Protein AF-0000000069427335 (afdb_homodimer)

Nearest PDB structures (foldseek):
  3fx7-assembly1_B  TM=5.448E-01  e=6.967E+00  Helicobacter pylori
  6tmk-assembly1_M2  TM=4.462E-01  e=7.471E+00  Toxoplasma gondii GT1

Structure (mmCIF, N/CA/C/O backbone):
data_AF-0000000069427335-model_v1
#
loop_
_entity.id
_entity.type
_entity.pdbx_description
1 polymer 'Golgi-associated PDZ and coiled-coil motif-containing protein-like isoform X2'
#
loop_
_atom_site.group_PDB
_atom_site.id
_atom_site.type_symbol
_atom_site.label_atom_id
_atom_site.label_alt_id
_atom_site.label_comp_id
_atom_site.label_asym_id
_atom_site.label_entity_id
_atom_site.label_seq_id
_atom_site.pdbx_PDB_ins_code
_atom_site.Cartn_x
_atom_site.Cartn_y
_atom_site.Cartn_z
_atom_site.occupancy
_atom_site.B_iso_or_equiv
_atom_site.auth_seq_id
_atom_site.auth_comp_id
_atom_site.auth_asym_id
_atom_site.auth_atom_id
_atom_site.pdbx_PDB_model_num
ATOM 1 N N . MET A 1 1 ? -14.531 18.609 17.531 1 37.38 1 MET A N 1
ATOM 2 C CA . MET A 1 1 ? -15.414 17.953 16.578 1 37.38 1 MET A CA 1
ATOM 3 C C . MET A 1 1 ? -14.648 17.578 15.312 1 37.38 1 MET A C 1
ATOM 5 O O . MET A 1 1 ? -15.203 16.922 14.422 1 37.38 1 MET A O 1
ATOM 9 N N . ALA A 1 2 ? -13.711 18.438 14.836 1 44 2 ALA A N 1
ATOM 10 C CA . ALA A 1 2 ? -13.016 18.375 13.547 1 44 2 ALA A CA 1
ATOM 11 C C . ALA A 1 2 ? -12.047 17.203 13.508 1 44 2 ALA A C 1
ATOM 13 O O . ALA A 1 2 ? -11.656 16.75 12.43 1 44 2 ALA A O 1
ATOM 14 N N . ALA A 1 3 ? -11.461 16.797 14.641 1 46.62 3 ALA A N 1
ATOM 15 C CA . ALA A 1 3 ? -10.422 15.797 14.852 1 46.62 3 ALA A CA 1
ATOM 16 C C . ALA A 1 3 ? -10.891 14.406 14.43 1 46.62 3 ALA A C 1
ATOM 18 O O . ALA A 1 3 ? -10.109 13.609 13.914 1 46.62 3 ALA A O 1
ATOM 19 N N . ASN A 1 4 ? -12.195 14.18 14.609 1 49.78 4 ASN A N 1
ATOM 20 C CA . ASN A 1 4 ? -12.789 12.852 14.492 1 49.78 4 ASN A CA 1
ATOM 21 C C . ASN A 1 4 ? -12.914 12.414 13.039 1 49.78 4 ASN A C 1
ATOM 23 O O . ASN A 1 4 ? -12.805 11.234 12.719 1 49.78 4 ASN A O 1
ATOM 27 N N . VAL A 1 5 ? -13.312 13.336 12.25 1 53.25 5 VAL A N 1
ATOM 28 C CA . VAL A 1 5 ? -13.656 13.055 10.859 1 53.25 5 VAL A CA 1
ATOM 29 C C . VAL A 1 5 ? -12.414 12.586 10.102 1 53.25 5 VAL A C 1
ATOM 31 O O . VAL A 1 5 ? -12.492 11.656 9.297 1 53.25 5 VAL A O 1
ATOM 34 N N . SER A 1 6 ? -11.305 13.258 10.516 1 57.53 6 SER A N 1
ATOM 35 C CA . SER A 1 6 ? -10.07 13.07 9.75 1 57.53 6 SER A CA 1
ATOM 36 C C . SER A 1 6 ? -9.461 11.703 10.016 1 57.53 6 SER A C 1
ATOM 38 O O . SER A 1 6 ? -8.906 11.078 9.109 1 57.53 6 SER A O 1
ATOM 40 N N . PHE A 1 7 ? -9.914 11.203 11.219 1 69.25 7 PHE A N 1
ATOM 41 C CA . PHE A 1 7 ? -9.336 9.914 11.594 1 69.25 7 PHE A CA 1
ATOM 42 C C . PHE A 1 7 ? -10.109 8.766 10.961 1 69.25 7 PHE A C 1
ATOM 44 O O . PHE A 1 7 ? -9.547 7.715 10.664 1 69.25 7 PHE A O 1
ATOM 51 N N . ARG A 1 8 ? -11.406 9.219 10.602 1 81.81 8 ARG A N 1
ATOM 52 C CA . ARG A 1 8 ? -12.227 8.141 10.07 1 81.81 8 ARG A CA 1
ATOM 53 C C . ARG A 1 8 ? -11.742 7.723 8.688 1 81.81 8 ARG A C 1
ATOM 55 O O . ARG A 1 8 ? -11.703 6.531 8.367 1 81.81 8 ARG A O 1
ATOM 62 N N . TRP A 1 9 ? -11.398 8.797 7.934 1 84.94 9 TRP A N 1
ATOM 63 C CA . TRP A 1 9 ? -10.953 8.461 6.586 1 84.94 9 TRP A CA 1
ATOM 64 C C . TRP A 1 9 ? -9.664 7.652 6.625 1 84.94 9 TRP A C 1
ATOM 66 O O . TRP A 1 9 ? -9.453 6.77 5.793 1 84.94 9 TRP A O 1
ATOM 76 N N . LEU A 1 10 ? -8.789 7.844 7.555 1 86.62 10 LEU A N 1
ATOM 77 C CA . LEU A 1 10 ? -7.547 7.094 7.715 1 86.62 10 LEU A CA 1
ATOM 78 C C . LEU A 1 10 ? -7.828 5.641 8.07 1 86.62 10 LEU A C 1
ATOM 80 O O . LEU A 1 10 ? -7.156 4.734 7.574 1 86.62 10 LEU A O 1
ATOM 84 N N . GLU A 1 11 ? -8.789 5.492 8.852 1 88.56 11 GLU A N 1
ATOM 85 C CA . GLU A 1 11 ? -9.188 4.148 9.25 1 88.56 11 GLU A CA 1
ATOM 86 C C . GLU A 1 11 ? -9.758 3.361 8.078 1 88.56 11 GLU A C 1
ATOM 88 O O . GLU A 1 11 ? -9.516 2.16 7.945 1 88.56 11 GLU A O 1
ATOM 93 N N . ILE A 1 12 ? -10.5 4.043 7.285 1 92.25 12 ILE A N 1
ATOM 94 C CA . ILE A 1 12 ? -11.094 3.408 6.121 1 92.25 12 ILE A CA 1
ATOM 95 C C . ILE A 1 12 ? -10 2.941 5.164 1 92.25 12 ILE A C 1
ATOM 97 O O . ILE A 1 12 ? -10.023 1.804 4.688 1 92.25 12 ILE A O 1
ATOM 101 N N . LEU A 1 13 ? -9.07 3.75 4.941 1 93.38 13 LEU A N 1
ATOM 102 C CA . LEU A 1 13 ? -7.992 3.408 4.023 1 93.38 13 LEU A CA 1
ATOM 103 C C . LEU A 1 13 ? -7.152 2.262 4.574 1 93.38 13 LEU A C 1
ATOM 105 O O . LEU A 1 13 ? -6.742 1.37 3.826 1 93.38 13 LEU A O 1
ATOM 109 N N . GLU A 1 14 ? -6.945 2.311 5.82 1 93.88 14 GLU A N 1
ATOM 110 C CA . GLU A 1 14 ? -6.184 1.242 6.461 1 93.88 14 GLU A CA 1
ATOM 111 C C . GLU A 1 14 ? -6.906 -0.097 6.344 1 93.88 14 GLU A C 1
ATOM 113 O O . GLU A 1 14 ? -6.293 -1.113 6.012 1 93.88 14 GLU A O 1
ATOM 118 N N . ASN A 1 15 ? -8.164 -0.047 6.598 1 95.5 15 ASN A N 1
ATOM 119 C CA . ASN A 1 15 ? -8.961 -1.27 6.523 1 95.5 15 ASN A CA 1
ATOM 120 C C . ASN A 1 15 ? -9.023 -1.811 5.098 1 95.5 15 ASN A C 1
ATOM 122 O O . ASN A 1 15 ? -8.938 -3.021 4.883 1 95.5 15 ASN A O 1
ATOM 126 N N . ASP A 1 16 ? -9.18 -0.921 4.168 1 95.56 16 ASP A N 1
ATOM 127 C CA . ASP A 1 16 ? -9.211 -1.312 2.764 1 95.56 16 ASP A CA 1
ATOM 128 C C . ASP A 1 16 ? -7.895 -1.966 2.344 1 95.56 16 ASP A C 1
ATOM 130 O O . ASP A 1 16 ? -7.898 -3.002 1.678 1 95.56 16 ASP A O 1
ATOM 134 N N . PHE A 1 17 ? -6.875 -1.388 2.77 1 97.19 17 PHE A N 1
ATOM 135 C CA . PHE A 1 17 ? -5.559 -1.922 2.439 1 97.19 17 PHE A CA 1
ATOM 136 C C . PHE A 1 17 ? -5.348 -3.283 3.092 1 97.19 17 PHE A C 1
ATOM 138 O O . PHE A 1 17 ? -4.926 -4.234 2.43 1 97.19 17 PHE A O 1
ATOM 145 N N . ASP A 1 18 ? -5.684 -3.348 4.371 1 96.75 18 ASP A N 1
ATOM 146 C CA . ASP A 1 18 ? -5.477 -4.578 5.129 1 96.75 18 ASP A CA 1
ATOM 147 C C . ASP A 1 18 ? -6.277 -5.734 4.527 1 96.75 18 ASP A C 1
ATOM 149 O O . ASP A 1 18 ? -5.777 -6.855 4.438 1 96.75 18 ASP A O 1
ATOM 153 N N . LYS A 1 19 ? -7.438 -5.445 4.141 1 97.38 19 LYS A N 1
ATOM 154 C CA . LYS A 1 19 ? -8.289 -6.477 3.551 1 97.38 19 LYS A CA 1
ATOM 155 C C . LYS A 1 19 ? -7.695 -6.992 2.242 1 97.38 19 LYS A C 1
ATOM 157 O O . LYS A 1 19 ? -7.613 -8.203 2.025 1 97.38 19 LYS A O 1
ATOM 162 N N . ALA A 1 20 ? -7.352 -6.098 1.427 1 97.19 20 ALA A N 1
ATOM 163 C CA . ALA A 1 20 ? -6.762 -6.48 0.148 1 97.19 20 ALA A CA 1
ATOM 164 C C . ALA A 1 20 ? -5.445 -7.23 0.354 1 97.19 20 ALA A C 1
ATOM 166 O O . ALA A 1 20 ? -5.148 -8.188 -0.366 1 97.19 20 ALA A O 1
ATOM 167 N N . PHE A 1 21 ? -4.695 -6.801 1.315 1 97.44 21 PHE A N 1
ATOM 168 C CA . PHE A 1 21 ? -3.416 -7.422 1.638 1 97.44 21 PHE A CA 1
ATOM 169 C C . PHE A 1 21 ? -3.615 -8.859 2.098 1 97.44 21 PHE A C 1
ATOM 171 O O . PHE A 1 21 ? -2.934 -9.773 1.62 1 97.44 21 PHE A O 1
ATOM 178 N N . VAL A 1 22 ? -4.512 -9.008 2.957 1 97.56 22 VAL A N 1
ATOM 179 C CA . VAL A 1 22 ? -4.777 -10.336 3.496 1 97.56 22 VAL A CA 1
ATOM 180 C C . VAL A 1 22 ? -5.305 -11.25 2.387 1 97.56 22 VAL A C 1
ATOM 182 O O . VAL A 1 22 ? -4.891 -12.406 2.273 1 97.56 22 VAL A O 1
ATOM 185 N N . ASP A 1 23 ? -6.215 -10.734 1.571 1 96.75 23 ASP A N 1
ATOM 186 C CA . ASP A 1 23 ? -6.762 -11.508 0.458 1 96.75 23 ASP A CA 1
ATOM 187 C C . ASP A 1 23 ? -5.656 -11.938 -0.506 1 96.75 23 ASP A C 1
ATOM 189 O O . ASP A 1 23 ? -5.652 -13.07 -0.989 1 96.75 23 ASP A O 1
ATOM 193 N N . LEU A 1 24 ? -4.758 -11.078 -0.759 1 96.88 24 LEU A N 1
ATOM 194 C CA . LEU A 1 24 ? -3.66 -11.375 -1.672 1 96.88 24 LEU A CA 1
ATOM 195 C C . LEU A 1 24 ? -2.73 -12.43 -1.079 1 96.88 24 LEU A C 1
ATOM 197 O O . LEU A 1 24 ? -2.273 -13.328 -1.787 1 96.88 24 LEU A O 1
ATOM 201 N N . ASP A 1 25 ? -2.455 -12.25 0.19 1 96 25 ASP A N 1
ATOM 202 C CA . ASP A 1 25 ? -1.613 -13.234 0.862 1 96 25 ASP A CA 1
ATOM 203 C C . ASP A 1 25 ? -2.225 -14.625 0.773 1 96 25 ASP A C 1
ATOM 205 O O . ASP A 1 25 ? -1.517 -15.609 0.534 1 96 25 ASP A O 1
ATOM 209 N N . LEU A 1 26 ? -3.525 -14.805 0.941 1 95.69 26 LEU A N 1
ATOM 210 C CA . LEU A 1 26 ? -4.242 -16.062 0.838 1 95.69 26 LEU A CA 1
ATOM 211 C C . LEU A 1 26 ? -4.164 -16.625 -0.58 1 95.69 26 LEU A C 1
ATOM 213 O O . LEU A 1 26 ? -3.99 -17.828 -0.771 1 95.69 26 LEU A O 1
ATOM 217 N N . LEU A 1 27 ? -4.219 -15.688 -1.457 1 94.5 27 LEU A N 1
ATOM 218 C CA . LEU A 1 27 ? -4.156 -16.062 -2.863 1 94.5 27 LEU A CA 1
ATOM 219 C C . LEU A 1 27 ? -2.793 -16.656 -3.209 1 94.5 27 LEU A C 1
ATOM 221 O O . LEU A 1 27 ? -2.707 -17.672 -3.91 1 94.5 27 LEU A O 1
ATOM 225 N N . LEU A 1 28 ? -1.701 -16.062 -2.771 1 94.69 28 LEU A N 1
ATOM 226 C CA . LEU A 1 28 ? -0.351 -16.547 -3.01 1 94.69 28 LE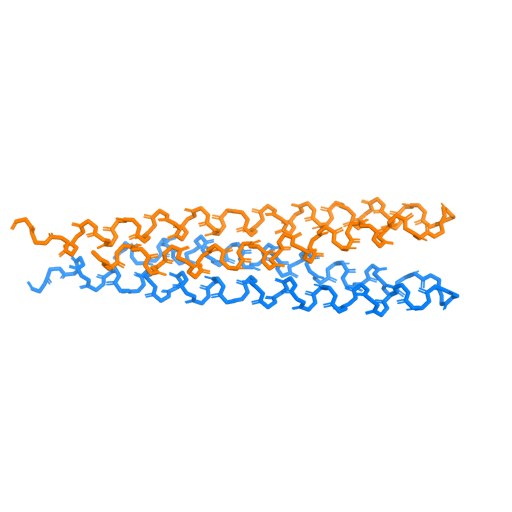U A CA 1
ATOM 227 C C . LEU A 1 28 ? -0.184 -17.953 -2.443 1 94.69 28 LEU A C 1
ATOM 229 O O . LEU A 1 28 ? 0.584 -18.766 -2.979 1 94.69 28 LEU A O 1
ATOM 233 N N . GLY A 1 29 ? -0.922 -18.25 -1.431 1 93.62 29 GLY A N 1
ATOM 234 C CA . GLY A 1 29 ? -0.871 -19.578 -0.823 1 93.62 29 GLY A CA 1
ATOM 235 C C . GLY A 1 29 ? -1.511 -20.656 -1.68 1 93.62 29 GLY A C 1
ATOM 236 O O . GLY A 1 29 ? -1.32 -21.844 -1.432 1 93.62 29 GLY A O 1
ATOM 237 N N . GLU A 1 30 ? -2.229 -20.203 -2.631 1 93.38 30 GLU A N 1
ATOM 238 C CA . GLU A 1 30 ? -2.953 -21.141 -3.496 1 93.38 30 GLU A CA 1
ATOM 239 C C . GLU A 1 30 ? -2.146 -21.469 -4.746 1 93.38 30 GLU A C 1
ATOM 241 O O . GLU A 1 30 ? -2.549 -22.312 -5.543 1 93.38 30 GLU A O 1
ATOM 246 N N . ILE A 1 31 ? -1.027 -20.844 -4.898 1 92.19 31 ILE A N 1
ATOM 247 C CA . ILE A 1 31 ? -0.186 -21.094 -6.066 1 92.19 31 ILE A CA 1
ATOM 248 C C . ILE A 1 31 ? 0.456 -22.469 -5.969 1 92.19 31 ILE A C 1
ATOM 250 O O . ILE A 1 31 ? 0.851 -22.906 -4.883 1 92.19 31 ILE A O 1
ATOM 254 N N . ASP A 1 32 ? 0.595 -23.109 -7.117 1 92.62 32 ASP A N 1
ATOM 255 C CA . ASP A 1 32 ? 1.167 -24.438 -7.195 1 92.62 32 ASP A CA 1
ATOM 256 C C . ASP A 1 32 ? 2.52 -24.5 -6.488 1 92.62 32 ASP A C 1
ATOM 258 O O . ASP A 1 32 ? 3.377 -23.641 -6.699 1 92.62 32 ASP A O 1
ATOM 262 N N . PRO A 1 33 ? 2.689 -25.484 -5.613 1 92.5 33 PRO A N 1
ATOM 263 C CA . PRO A 1 33 ? 3.961 -25.625 -4.902 1 92.5 33 PRO A CA 1
ATOM 264 C C . PRO A 1 33 ? 5.16 -25.688 -5.844 1 92.5 33 PRO A C 1
ATOM 266 O O . PRO A 1 33 ? 6.289 -25.406 -5.438 1 92.5 33 PRO A O 1
ATOM 269 N N . GLU A 1 34 ? 4.977 -26.125 -7.098 1 92.5 34 GLU A N 1
ATOM 270 C CA . GLU A 1 34 ? 6.066 -26.141 -8.07 1 92.5 34 GLU A CA 1
ATOM 271 C C . GLU A 1 34 ? 6.57 -24.734 -8.352 1 92.5 34 GLU A C 1
ATOM 273 O O . GLU A 1 34 ? 7.66 -24.547 -8.898 1 92.5 34 GLU A O 1
ATOM 278 N N . GLN A 1 35 ? 5.758 -23.766 -8.039 1 93.06 35 GLN A N 1
ATOM 279 C CA . GLN A 1 35 ? 6.109 -22.359 -8.195 1 93.06 35 GLN A CA 1
ATOM 280 C C . GLN A 1 35 ? 6.305 -21.672 -6.848 1 93.06 35 GLN A C 1
ATOM 282 O O . GLN A 1 35 ? 5.906 -20.516 -6.66 1 93.06 35 GLN A O 1
ATOM 287 N N . TYR A 1 36 ? 6.844 -22.438 -5.914 1 91.88 36 TYR A N 1
ATOM 288 C CA . TYR A 1 36 ? 7.008 -21.969 -4.547 1 91.88 36 TYR A CA 1
ATOM 289 C C . TYR A 1 36 ? 7.914 -20.734 -4.5 1 91.88 36 TYR A C 1
ATOM 291 O O . TYR A 1 36 ? 7.68 -19.812 -3.711 1 91.88 36 TYR A O 1
ATOM 299 N N . GLU A 1 37 ? 8.891 -20.719 -5.312 1 93.44 37 GLU A N 1
ATOM 300 C CA . GLU A 1 37 ? 9.805 -19.578 -5.352 1 93.44 37 GLU A CA 1
ATOM 301 C C . GLU A 1 37 ? 9.062 -18.281 -5.668 1 93.44 37 GLU A C 1
ATOM 303 O O . GLU A 1 37 ? 9.367 -17.234 -5.109 1 93.44 37 GLU A O 1
ATOM 308 N N . LEU A 1 38 ? 8.07 -18.391 -6.551 1 92.81 38 LEU A N 1
ATOM 309 C CA . LEU A 1 38 ? 7.246 -17.234 -6.898 1 92.81 38 LEU A CA 1
ATOM 310 C C . LEU A 1 38 ? 6.438 -16.766 -5.695 1 92.81 38 LEU A C 1
ATO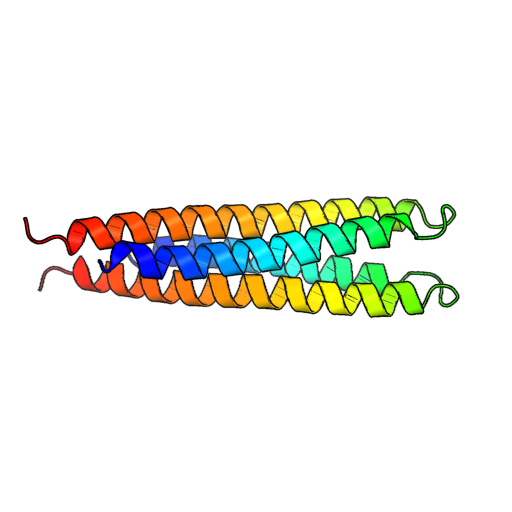M 312 O O . LEU A 1 38 ? 6.301 -15.555 -5.469 1 92.81 38 LEU A O 1
ATOM 316 N N . THR A 1 39 ? 5.926 -17.719 -4.891 1 94.38 39 THR A N 1
ATOM 317 C CA . THR A 1 39 ? 5.133 -17.391 -3.711 1 94.38 39 THR A CA 1
ATOM 318 C C . THR A 1 39 ? 5.988 -16.672 -2.672 1 94.38 39 THR A C 1
ATOM 320 O O . THR A 1 39 ? 5.566 -15.664 -2.098 1 94.38 39 THR A O 1
ATOM 323 N N . CYS A 1 40 ? 7.18 -17.156 -2.52 1 95.94 40 CYS A N 1
ATOM 324 C CA . CYS A 1 40 ? 8.078 -16.578 -1.537 1 95.94 40 CYS A CA 1
ATOM 325 C C . CYS A 1 40 ? 8.469 -15.156 -1.936 1 95.94 40 CYS A C 1
ATOM 327 O O . CYS A 1 40 ? 8.445 -14.242 -1.106 1 95.94 40 CYS A O 1
ATOM 329 N N . ASP A 1 41 ? 8.789 -14.992 -3.182 1 95.94 41 ASP A N 1
ATOM 330 C CA . ASP A 1 41 ? 9.141 -13.672 -3.695 1 95.94 41 ASP A CA 1
ATOM 331 C C . ASP A 1 41 ? 7.957 -12.711 -3.58 1 95.94 41 ASP A C 1
ATOM 333 O O . ASP A 1 41 ? 8.133 -11.539 -3.24 1 95.94 41 ASP A O 1
ATOM 337 N N . GLY A 1 42 ? 6.781 -13.227 -3.879 1 96.12 42 GLY A N 1
ATOM 338 C CA . GLY A 1 42 ? 5.582 -12.414 -3.752 1 96.12 42 GLY A CA 1
ATOM 339 C C . GLY A 1 42 ? 5.336 -11.93 -2.336 1 96.12 42 GLY A C 1
ATOM 340 O O . GLY A 1 42 ? 5.016 -10.758 -2.125 1 96.12 42 GLY A O 1
ATOM 341 N N . ARG A 1 43 ? 5.543 -12.742 -1.374 1 96.19 43 ARG A N 1
ATOM 342 C CA . ARG A 1 43 ? 5.352 -12.383 0.027 1 96.19 43 ARG A CA 1
ATOM 343 C C . ARG A 1 43 ? 6.367 -11.328 0.465 1 96.19 43 ARG A C 1
ATOM 345 O O . ARG A 1 43 ? 6.047 -10.445 1.266 1 96.19 43 ARG A O 1
ATOM 352 N N . GLN A 1 44 ? 7.52 -11.469 -0.098 1 96.62 44 GLN A N 1
ATOM 353 C CA . GLN A 1 44 ? 8.539 -10.477 0.206 1 96.62 44 GLN A CA 1
ATOM 354 C C . GLN A 1 44 ? 8.148 -9.102 -0.334 1 96.62 44 GLN A C 1
ATOM 356 O O . GLN A 1 44 ? 8.32 -8.086 0.348 1 96.62 44 GLN A O 1
ATOM 361 N N . LYS A 1 45 ? 7.629 -9.07 -1.511 1 96.44 45 LYS A N 1
ATOM 362 C CA . LYS A 1 45 ? 7.156 -7.816 -2.096 1 96.44 45 LYS A CA 1
ATOM 363 C C . LYS A 1 45 ? 5.969 -7.262 -1.316 1 96.44 45 LYS A C 1
ATOM 365 O O . LYS A 1 45 ? 5.867 -6.051 -1.104 1 96.44 45 LYS A O 1
ATOM 370 N N . MET A 1 46 ? 5.164 -8.18 -0.899 1 96.81 46 MET A N 1
ATOM 371 C CA . MET A 1 46 ? 4.008 -7.77 -0.108 1 96.81 46 MET A CA 1
ATOM 372 C C . MET A 1 46 ? 4.445 -7.125 1.203 1 96.81 46 MET A C 1
ATOM 374 O O . MET A 1 46 ? 3.854 -6.137 1.642 1 96.81 46 MET A O 1
ATOM 378 N N . THR A 1 47 ? 5.438 -7.656 1.836 1 97.06 47 THR A N 1
ATOM 379 C CA . THR A 1 47 ? 5.98 -7.09 3.066 1 97.06 47 THR A CA 1
ATOM 380 C C . THR A 1 47 ? 6.5 -5.676 2.83 1 97.06 47 THR A C 1
ATOM 382 O O . THR A 1 47 ? 6.301 -4.789 3.66 1 97.06 47 THR A O 1
ATOM 385 N N . ALA A 1 48 ? 7.062 -5.535 1.684 1 96.5 48 ALA A N 1
ATOM 386 C CA . ALA A 1 48 ? 7.562 -4.211 1.33 1 96.5 48 ALA A CA 1
ATOM 387 C C . ALA A 1 48 ? 6.414 -3.232 1.104 1 96.5 48 ALA A C 1
ATOM 389 O O . ALA A 1 48 ? 6.48 -2.076 1.532 1 96.5 48 ALA A O 1
ATOM 390 N N . LEU A 1 49 ? 5.371 -3.664 0.418 1 97.38 49 LEU A N 1
ATOM 391 C CA . LEU A 1 49 ? 4.184 -2.844 0.206 1 97.38 49 LEU A CA 1
ATOM 392 C C . LEU A 1 49 ? 3.561 -2.436 1.537 1 97.38 49 LEU A C 1
ATOM 394 O O . LEU A 1 49 ? 3.262 -1.259 1.751 1 97.38 49 LEU A O 1
ATOM 398 N N . SER A 1 50 ? 3.451 -3.402 2.377 1 97.25 50 SER A N 1
ATOM 399 C CA . SER A 1 50 ? 2.834 -3.166 3.678 1 97.25 50 SER A CA 1
ATOM 400 C C . SER A 1 50 ? 3.668 -2.205 4.52 1 97.25 50 SER A C 1
ATOM 402 O O . SER A 1 50 ? 3.123 -1.323 5.188 1 97.25 50 SER A O 1
ATOM 404 N N . ALA A 1 51 ? 4.926 -2.34 4.43 1 96.38 51 ALA A N 1
ATOM 405 C CA . ALA A 1 51 ? 5.82 -1.477 5.199 1 96.38 51 ALA A CA 1
ATOM 406 C C . ALA A 1 51 ? 5.711 -0.026 4.738 1 96.38 51 ALA A C 1
ATOM 408 O O . ALA A 1 51 ? 5.641 0.889 5.562 1 96.38 51 ALA A O 1
ATOM 409 N N . ALA A 1 52 ? 5.672 0.164 3.48 1 95.81 52 ALA A N 1
ATOM 410 C CA . ALA A 1 52 ? 5.551 1.511 2.928 1 95.81 52 ALA A CA 1
ATOM 411 C C . ALA A 1 52 ? 4.195 2.125 3.271 1 95.81 52 ALA A C 1
ATOM 413 O O . ALA A 1 52 ? 4.109 3.311 3.6 1 95.81 52 ALA A O 1
ATOM 414 N N . PHE A 1 53 ? 3.18 1.379 3.24 1 96.56 53 PHE A N 1
AT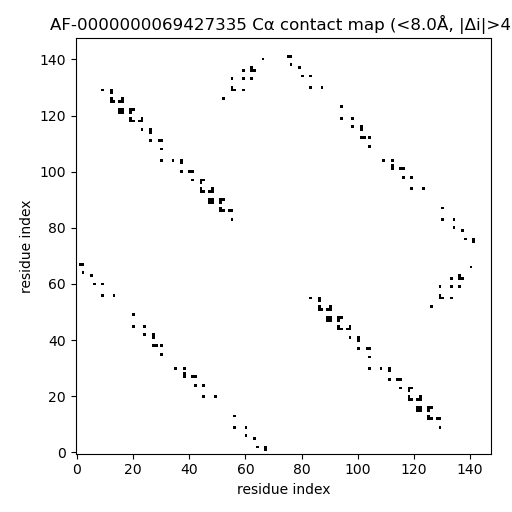OM 415 C CA . PHE A 1 53 ? 1.849 1.868 3.578 1 96.56 53 PHE A CA 1
ATOM 416 C C . PHE A 1 53 ? 1.761 2.223 5.059 1 96.56 53 PHE A C 1
ATOM 418 O O . PHE A 1 53 ? 1.247 3.285 5.418 1 96.56 53 PHE A O 1
ATOM 425 N N . ALA A 1 54 ? 2.264 1.333 5.926 1 95.56 54 ALA A N 1
ATOM 426 C CA . ALA A 1 54 ? 2.238 1.558 7.371 1 95.56 54 ALA A CA 1
ATOM 427 C C . ALA A 1 54 ? 3.008 2.82 7.742 1 95.56 54 ALA A C 1
ATOM 429 O O . ALA A 1 54 ? 2.559 3.604 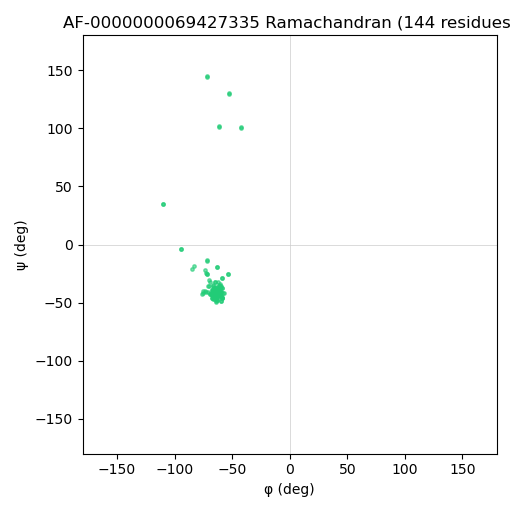8.586 1 95.56 54 ALA A O 1
ATOM 430 N N . GLN A 1 55 ? 4.129 2.994 7.117 1 94.19 55 GLN A N 1
ATOM 431 C CA . GLN A 1 55 ? 4.934 4.176 7.395 1 94.19 55 GLN A CA 1
ATOM 432 C C . GLN A 1 55 ? 4.207 5.449 6.977 1 94.19 55 GLN A C 1
ATOM 434 O O . GLN A 1 55 ? 4.211 6.441 7.707 1 94.19 55 GLN A O 1
ATOM 439 N N . LEU A 1 56 ? 3.617 5.418 5.801 1 92.69 56 LEU A N 1
ATOM 440 C CA . LEU A 1 56 ? 2.848 6.562 5.328 1 92.69 56 LEU A CA 1
ATOM 441 C C . LEU A 1 56 ? 1.665 6.844 6.246 1 92.69 56 LEU A C 1
ATOM 443 O O . LEU A 1 56 ? 1.38 8 6.562 1 92.69 56 LEU A O 1
ATOM 447 N N . TRP A 1 57 ? 1.035 5.77 6.617 1 91.25 57 TRP A N 1
ATOM 448 C CA . TRP A 1 57 ? -0.111 5.883 7.512 1 91.25 57 TRP A CA 1
ATOM 449 C C . TRP A 1 57 ? 0.292 6.539 8.828 1 91.25 57 TRP A C 1
ATOM 451 O O . TRP A 1 57 ? -0.375 7.465 9.297 1 91.25 57 TRP A O 1
ATOM 461 N N . HIS A 1 58 ? 1.343 6.102 9.461 1 90.19 58 HIS A N 1
ATOM 462 C CA . HIS A 1 58 ? 1.812 6.652 10.734 1 90.19 58 HIS A CA 1
ATOM 463 C C . HIS A 1 58 ? 2.213 8.117 10.586 1 90.19 58 HIS A C 1
ATOM 465 O O . HIS A 1 58 ? 1.939 8.93 11.469 1 90.19 58 HIS A O 1
ATOM 471 N N . LYS A 1 59 ? 2.857 8.438 9.531 1 86.25 59 LYS A N 1
ATOM 472 C CA . LYS A 1 59 ? 3.264 9.82 9.281 1 86.25 59 LYS A CA 1
ATOM 473 C C . LYS A 1 59 ? 2.049 10.727 9.086 1 86.25 59 LYS A C 1
ATOM 475 O O . LYS A 1 59 ? 2 11.836 9.617 1 86.25 59 LYS A O 1
ATOM 480 N N . ALA A 1 60 ? 1.097 10.266 8.305 1 85.5 60 ALA A N 1
ATOM 481 C CA . ALA A 1 60 ? -0.132 11.031 8.086 1 85.5 60 ALA A CA 1
ATOM 482 C C . ALA A 1 60 ? -0.863 11.273 9.406 1 85.5 60 ALA A C 1
ATOM 484 O O . ALA A 1 60 ? -1.351 12.383 9.656 1 85.5 60 ALA A O 1
ATOM 485 N N . GLN A 1 61 ? -0.898 10.219 10.133 1 84.38 61 GLN A N 1
ATOM 486 C CA . GLN A 1 61 ? -1.53 10.312 11.438 1 84.38 61 GLN A CA 1
ATOM 487 C C . GLN A 1 61 ? -0.837 11.367 12.305 1 84.38 61 GLN A C 1
ATOM 489 O O . GLN A 1 61 ? -1.498 12.164 12.969 1 84.38 61 GLN A O 1
ATOM 494 N N . THR A 1 62 ? 0.468 11.359 12.336 1 83.31 62 THR A N 1
ATOM 495 C CA . THR A 1 62 ? 1.268 12.289 13.125 1 83.31 62 THR A CA 1
ATOM 496 C C . THR A 1 62 ? 1.054 13.727 12.656 1 83.31 62 THR A C 1
ATOM 498 O O . THR A 1 62 ? 0.861 14.625 13.477 1 83.31 62 THR A O 1
ATOM 501 N N . ILE A 1 63 ? 1.003 13.961 11.398 1 79 63 ILE A N 1
ATOM 502 C CA . ILE A 1 63 ? 0.823 15.289 10.805 1 79 63 ILE A CA 1
ATOM 503 C C . ILE A 1 63 ? -0.578 15.805 11.125 1 79 63 ILE A C 1
ATOM 505 O O . ILE A 1 63 ? -0.751 16.984 11.445 1 79 63 ILE A O 1
ATOM 509 N N . PHE A 1 64 ? -1.476 14.945 11.008 1 75.31 64 PHE A N 1
ATOM 510 C CA . PHE A 1 64 ? -2.854 15.328 11.297 1 75.31 64 PHE A CA 1
ATOM 511 C C . PHE A 1 64 ? -3.006 15.734 12.758 1 75.31 64 PHE A C 1
ATOM 513 O O . PHE A 1 64 ? -3.66 16.734 13.055 1 75.31 64 PHE A O 1
ATOM 520 N N . GLN A 1 65 ? -2.469 14.953 13.609 1 76.31 65 GLN A N 1
ATOM 521 C CA . GLN A 1 65 ? -2.539 15.266 15.031 1 76.31 65 GLN A CA 1
ATOM 522 C C . GLN A 1 65 ? -1.889 16.609 15.328 1 76.31 65 GLN A C 1
ATOM 524 O O . GLN A 1 65 ? -2.367 17.375 16.188 1 76.31 65 GLN A O 1
ATOM 529 N N . TYR A 1 66 ? -0.889 16.922 14.672 1 72.44 66 TYR A N 1
ATOM 530 C CA . TYR A 1 66 ? -0.221 18.203 14.828 1 72.44 66 TYR A CA 1
ATOM 531 C C . TYR A 1 66 ? -1.111 19.344 14.352 1 72.44 66 TYR A C 1
ATOM 533 O O . TYR A 1 66 ? -1.185 20.391 14.992 1 72.44 66 TYR A O 1
ATOM 541 N N . ASN A 1 67 ? -1.767 19.125 13.312 1 73.06 67 ASN A N 1
ATOM 542 C CA . ASN A 1 67 ? -2.65 20.156 12.758 1 73.06 67 ASN A CA 1
ATOM 543 C C . ASN A 1 67 ? -3.822 20.438 13.688 1 73.06 67 ASN A C 1
ATOM 545 O O . ASN A 1 67 ? -4.242 21.594 13.828 1 73.06 67 ASN A O 1
ATOM 549 N N . VAL A 1 68 ? -4.387 19.531 14.227 1 67.94 68 VAL A N 1
ATOM 550 C CA . VAL A 1 68 ? -5.492 19.719 15.156 1 67.94 68 VAL A CA 1
ATOM 551 C C . VAL A 1 68 ? -5.023 20.516 16.359 1 67.94 68 VAL A C 1
ATOM 553 O O . VAL A 1 68 ? -5.746 21.391 16.859 1 67.94 68 VAL A O 1
ATOM 556 N N . LYS A 1 69 ? -3.834 20.328 16.766 1 70.38 69 LYS A N 1
ATOM 557 C CA . LYS A 1 69 ? -3.285 21.047 17.922 1 70.38 69 LYS A CA 1
ATOM 558 C C . LYS A 1 69 ? -3.057 22.516 17.578 1 70.38 69 LYS A C 1
ATOM 560 O O . LYS A 1 69 ? -3.232 23.391 18.422 1 70.38 69 LYS A O 1
ATOM 565 N N . LEU A 1 70 ? -2.684 22.812 16.422 1 64.81 70 LEU A N 1
ATOM 566 C CA . LEU A 1 70 ? -2.424 24.188 16 1 64.81 70 LEU A CA 1
ATOM 567 C C . LEU A 1 70 ? -3.727 24.953 15.789 1 64.81 70 LEU A C 1
ATOM 569 O O . LEU A 1 70 ? -3.771 26.172 15.953 1 64.81 70 LEU A O 1
ATOM 573 N N . GLU A 1 71 ? -4.555 24.312 15.281 1 62.31 71 GLU A N 1
ATOM 574 C CA . GLU A 1 71 ? -5.84 24.969 15.055 1 62.31 71 GLU A CA 1
ATOM 575 C C . GLU A 1 71 ? -6.594 25.172 16.375 1 62.31 71 GLU A C 1
ATOM 577 O O . GLU A 1 71 ? -7.57 25.922 16.422 1 62.31 71 GLU A O 1
ATOM 582 N N . GLU A 1 72 ? -6.27 24.312 17.328 1 58.31 72 GLU A N 1
ATOM 583 C CA . GLU A 1 72 ? -6.922 24.578 18.609 1 58.31 72 GLU A CA 1
ATOM 584 C C . GLU A 1 72 ? -6.52 25.938 19.156 1 58.31 72 GLU A C 1
ATOM 586 O O . GLU A 1 72 ? -5.332 26.266 19.203 1 58.31 72 GLU A O 1
ATOM 591 N N . PRO A 1 73 ? -7.434 26.891 18.969 1 54.88 73 PRO A N 1
ATOM 592 C CA . PRO A 1 73 ? -7.211 28.203 19.562 1 54.88 73 PRO A CA 1
ATOM 593 C C . PRO A 1 73 ? -6.676 28.125 20.984 1 54.88 73 PRO A C 1
ATOM 595 O O . PRO A 1 73 ? -7.141 27.297 21.781 1 54.88 73 PRO A O 1
ATOM 598 N N . ASN A 1 74 ? -5.297 28.297 21.25 1 42.59 74 ASN A N 1
ATOM 599 C CA . ASN A 1 74 ? -5.016 28.562 22.656 1 42.59 74 ASN A CA 1
ATOM 600 C C . ASN A 1 74 ? -5.996 29.578 23.234 1 42.59 74 ASN A C 1
ATOM 602 O O . ASN A 1 74 ? -6.332 30.562 22.578 1 42.59 74 ASN A O 1
ATOM 606 N N . MET B 1 1 ? 12.406 26.578 3.613 1 37.19 1 MET B N 1
ATOM 607 C CA . MET B 1 1 ? 13.336 25.453 3.74 1 37.19 1 MET B CA 1
ATOM 608 C C . MET B 1 1 ? 12.625 24.203 4.25 1 37.19 1 MET B C 1
ATOM 610 O O . MET B 1 1 ? 13.234 23.141 4.371 1 37.19 1 MET B O 1
ATOM 614 N N . ALA B 1 2 ? 11.625 24.406 5.176 1 43.81 2 ALA B N 1
ATOM 615 C CA . ALA B 1 2 ? 10.969 23.328 5.922 1 43.81 2 ALA B CA 1
ATOM 616 C C . ALA B 1 2 ? 10.102 22.469 5.004 1 43.81 2 ALA B C 1
ATOM 618 O O . ALA B 1 2 ? 9.75 21.344 5.344 1 43.81 2 ALA B O 1
ATOM 619 N N . ALA B 1 3 ? 9.508 23.047 3.959 1 47.22 3 ALA B N 1
ATOM 620 C CA . ALA B 1 3 ? 8.547 22.5 3.01 1 47.22 3 ALA B CA 1
ATOM 621 C C . ALA B 1 3 ? 9.141 21.312 2.254 1 47.22 3 ALA B C 1
ATOM 623 O O . ALA B 1 3 ? 8.43 20.359 1.94 1 47.22 3 ALA B O 1
ATOM 624 N N . ASN B 1 4 ? 10.43 21.359 2.002 1 50.66 4 ASN B N 1
ATOM 625 C CA . ASN B 1 4 ? 11.141 20.469 1.088 1 50.66 4 ASN B CA 1
ATOM 626 C C . ASN B 1 4 ? 11.352 19.094 1.702 1 50.66 4 ASN B C 1
ATOM 628 O O . ASN B 1 4 ? 11.352 18.078 0.991 1 50.66 4 ASN B O 1
ATOM 632 N N . VAL B 1 5 ? 11.703 19.109 2.908 1 53.34 5 VAL B N 1
ATOM 633 C CA . VAL B 1 5 ? 12.109 17.906 3.611 1 53.34 5 VAL B CA 1
ATOM 634 C C . VAL B 1 5 ? 10.938 16.922 3.686 1 53.34 5 VAL B C 1
ATOM 636 O O . VAL B 1 5 ? 11.117 15.719 3.504 1 53.34 5 VAL B O 1
ATOM 639 N N . SER B 1 6 ? 9.781 17.578 3.898 1 57.38 6 SER B N 1
ATOM 640 C CA . SER B 1 6 ? 8.602 16.781 4.203 1 57.38 6 SER B CA 1
ATOM 641 C C . SER B 1 6 ? 8.094 16.047 2.965 1 57.38 6 SER B C 1
ATOM 643 O O . SER B 1 6 ? 7.625 14.914 3.055 1 57.38 6 SER B O 1
ATOM 645 N N . PHE B 1 7 ? 8.5 16.703 1.81 1 68.5 7 PHE B N 1
ATOM 646 C CA . PHE B 1 7 ? 8.023 16.109 0.566 1 68.5 7 PHE B CA 1
ATOM 647 C C . PHE B 1 7 ? 8.922 14.961 0.132 1 68.5 7 PHE B C 1
ATOM 649 O O . PHE B 1 7 ? 8.461 14.016 -0.521 1 68.5 7 PHE B O 1
ATOM 656 N N . ARG B 1 8 ? 10.172 15.055 0.784 1 81.88 8 ARG B N 1
ATOM 657 C CA . ARG B 1 8 ? 11.109 14.031 0.334 1 81.88 8 ARG B CA 1
ATOM 658 C C . ARG B 1 8 ? 10.719 12.656 0.867 1 81.88 8 ARG B C 1
ATOM 660 O O . ARG B 1 8 ? 10.805 11.664 0.15 1 81.88 8 ARG B O 1
ATOM 667 N N . TRP B 1 9 ? 10.312 12.734 2.166 1 85 9 TRP B N 1
ATOM 668 C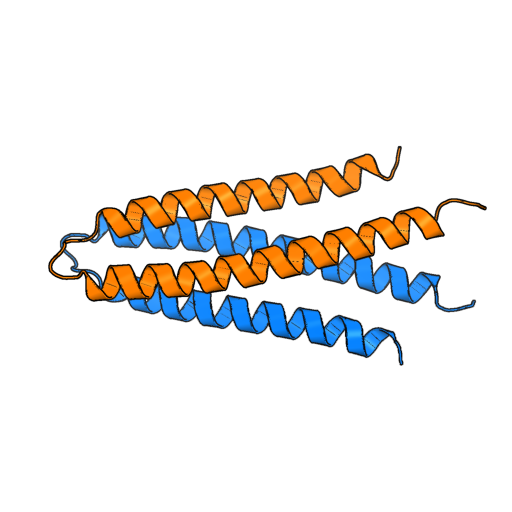 CA . TRP B 1 9 ? 9.961 11.445 2.742 1 85 9 TRP B CA 1
ATOM 669 C C . TRP B 1 9 ? 8.742 10.844 2.037 1 85 9 TRP B C 1
ATOM 671 O O . TRP B 1 9 ? 8.656 9.633 1.864 1 85 9 TRP B O 1
ATOM 681 N N . LEU B 1 10 ? 7.812 11.602 1.557 1 86.75 10 LEU B N 1
ATOM 682 C CA . LEU B 1 10 ? 6.637 11.141 0.826 1 86.75 10 LEU B CA 1
ATOM 683 C C . LEU B 1 10 ? 7.035 10.531 -0.513 1 86.75 10 LEU B C 1
ATOM 685 O O . LEU B 1 10 ? 6.469 9.516 -0.928 1 86.75 10 LEU B O 1
ATOM 689 N N . GLU B 1 11 ? 7.965 11.133 -1.068 1 88.75 11 GLU B N 1
ATOM 690 C CA . GLU B 1 11 ? 8.461 10.648 -2.35 1 88.75 11 GLU B CA 1
ATOM 691 C C . GLU B 1 11 ? 9.148 9.297 -2.193 1 88.75 11 GLU B C 1
ATOM 693 O O . GLU B 1 11 ? 9.016 8.422 -3.055 1 88.75 11 GLU B O 1
ATOM 698 N N . ILE B 1 12 ? 9.859 9.164 -1.136 1 92.31 12 ILE B N 1
ATOM 699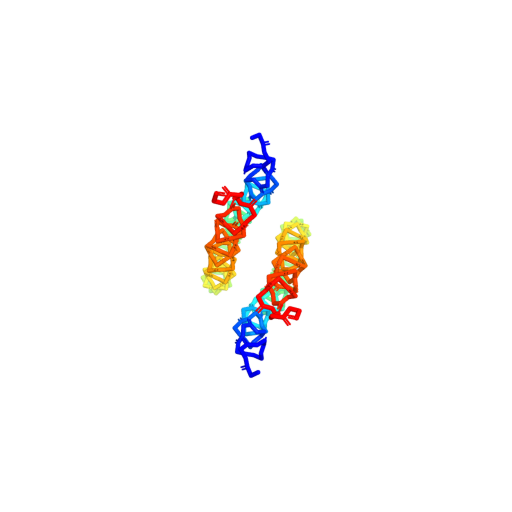 C CA . ILE B 1 12 ? 10.562 7.91 -0.869 1 92.31 12 ILE B CA 1
ATOM 700 C C . ILE B 1 12 ? 9.555 6.781 -0.678 1 92.31 12 ILE B C 1
ATOM 702 O O . ILE B 1 12 ? 9.703 5.703 -1.256 1 92.31 12 ILE B O 1
ATOM 706 N N . LEU B 1 13 ? 8.57 7.027 0.039 1 93.38 13 LEU B N 1
ATOM 707 C CA . LEU B 1 13 ? 7.566 6.004 0.308 1 93.38 13 LEU B CA 1
ATOM 708 C C . LEU B 1 13 ? 6.805 5.645 -0.962 1 93.38 13 LEU B C 1
ATOM 710 O O . LEU B 1 13 ? 6.508 4.469 -1.202 1 93.38 13 LEU B O 1
ATOM 714 N N . GLU B 1 14 ? 6.531 6.633 -1.713 1 93.94 14 GLU B N 1
ATOM 715 C CA . GLU B 1 14 ? 5.84 6.398 -2.977 1 93.94 14 GLU B CA 1
ATOM 716 C C . GLU B 1 14 ? 6.684 5.535 -3.914 1 93.94 14 GLU B C 1
ATOM 718 O O . GLU B 1 14 ? 6.176 4.594 -4.523 1 93.94 14 GLU B O 1
ATOM 723 N N . ASN B 1 15 ? 7.93 5.875 -3.984 1 95.56 15 ASN B N 1
ATOM 724 C CA . ASN B 1 15 ? 8.836 5.125 -4.852 1 95.56 15 ASN B CA 1
ATOM 725 C C . ASN B 1 15 ? 9 3.686 -4.371 1 95.56 15 ASN B C 1
ATOM 727 O O . ASN B 1 15 ? 9.023 2.756 -5.18 1 95.56 15 ASN B O 1
ATOM 731 N N . ASP B 1 16 ? 9.109 3.531 -3.082 1 95.62 16 ASP B N 1
ATOM 732 C CA . ASP B 1 16 ? 9.234 2.199 -2.498 1 95.62 16 ASP B CA 1
ATOM 733 C C . ASP B 1 16 ? 8 1.353 -2.803 1 95.62 16 ASP B C 1
ATOM 735 O O . ASP B 1 16 ? 8.117 0.188 -3.188 1 95.62 16 ASP B O 1
ATOM 739 N N . PHE B 1 17 ? 6.906 1.957 -2.676 1 97.12 17 PHE B N 1
ATOM 740 C CA . PHE B 1 17 ? 5.66 1.253 -2.941 1 97.12 17 PHE B CA 1
ATOM 741 C C . PHE B 1 17 ? 5.547 0.892 -4.418 1 97.12 17 PHE B C 1
ATOM 743 O O . PHE B 1 17 ? 5.238 -0.252 -4.762 1 97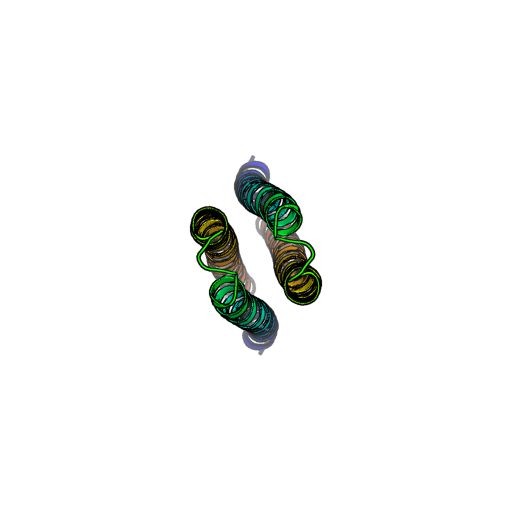.12 17 PHE B O 1
ATOM 750 N N . ASP B 1 18 ? 5.84 1.867 -5.254 1 96.75 18 ASP B N 1
ATOM 751 C CA . ASP B 1 18 ? 5.715 1.67 -6.695 1 96.75 18 ASP B CA 1
ATOM 752 C C . ASP B 1 18 ? 6.641 0.553 -7.176 1 96.75 18 ASP B C 1
ATOM 754 O O . ASP B 1 18 ? 6.25 -0.262 -8.016 1 96.75 18 ASP B O 1
ATOM 758 N N . LYS B 1 19 ? 7.801 0.54 -6.656 1 97.44 19 LYS B N 1
ATOM 759 C CA . LYS B 1 19 ? 8.758 -0.488 -7.047 1 97.44 19 LYS B CA 1
ATOM 760 C C . LYS B 1 19 ? 8.273 -1.878 -6.652 1 97.44 19 LYS B C 1
ATOM 762 O O . LYS B 1 19 ? 8.305 -2.807 -7.465 1 97.44 19 LYS B O 1
ATOM 767 N N . ALA B 1 20 ? 7.879 -1.988 -5.469 1 97.19 20 ALA B N 1
ATOM 768 C CA . ALA B 1 20 ? 7.375 -3.273 -4.992 1 97.19 20 ALA B CA 1
ATOM 769 C C . ALA B 1 20 ? 6.125 -3.691 -5.758 1 97.19 20 ALA B C 1
ATOM 771 O O . ALA B 1 20 ? 5.941 -4.875 -6.062 1 97.19 20 ALA B O 1
ATOM 772 N N . PHE B 1 21 ? 5.297 -2.744 -6.059 1 97.44 21 PHE B N 1
ATOM 773 C CA . PHE B 1 21 ? 4.066 -2.99 -6.797 1 97.44 21 PHE B CA 1
ATOM 774 C C . PHE B 1 21 ? 4.371 -3.512 -8.195 1 97.44 21 PHE B C 1
ATOM 776 O O . PHE B 1 21 ? 3.787 -4.504 -8.641 1 97.44 21 PHE B O 1
ATOM 783 N N . VAL B 1 22 ? 5.238 -2.855 -8.82 1 97.56 22 VAL B N 1
ATOM 784 C CA . VAL B 1 22 ? 5.602 -3.242 -10.18 1 97.56 22 VAL B CA 1
ATOM 785 C C . VAL B 1 22 ? 6.25 -4.625 -10.164 1 97.56 22 VAL B C 1
ATOM 787 O O . VAL B 1 22 ? 5.945 -5.469 -11.008 1 97.56 22 VAL B O 1
ATOM 790 N N . ASP B 1 23 ? 7.148 -4.863 -9.211 1 96.75 23 ASP B N 1
ATOM 791 C CA . ASP B 1 23 ? 7.801 -6.164 -9.094 1 96.75 23 ASP B CA 1
ATOM 792 C C . ASP B 1 23 ? 6.777 -7.273 -8.867 1 96.75 23 ASP B C 1
ATOM 794 O O . ASP B 1 23 ? 6.887 -8.352 -9.445 1 96.75 23 ASP B O 1
ATOM 798 N N . LEU B 1 24 ? 5.828 -7.02 -8.078 1 96.88 24 LEU B N 1
ATOM 799 C CA . LEU B 1 24 ? 4.797 -8.008 -7.781 1 96.88 24 LEU B CA 1
ATOM 800 C C . LEU B 1 24 ? 3.941 -8.281 -9.008 1 96.88 24 LEU B C 1
ATOM 802 O O . LEU B 1 24 ? 3.596 -9.438 -9.289 1 96.88 24 LEU B O 1
ATOM 806 N N . ASP B 1 25 ? 3.594 -7.203 -9.68 1 96.06 25 ASP B N 1
ATOM 807 C CA . ASP B 1 25 ? 2.818 -7.367 -10.906 1 96.06 25 ASP B CA 1
ATOM 808 C C . ASP B 1 25 ? 3.553 -8.258 -11.906 1 96.06 25 ASP B C 1
ATOM 810 O O . ASP B 1 25 ? 2.943 -9.109 -12.555 1 96.06 25 ASP B O 1
ATOM 814 N N . LEU B 1 26 ? 4.855 -8.125 -12.086 1 95.62 26 LEU B N 1
ATOM 815 C CA . LEU B 1 26 ? 5.684 -8.93 -12.969 1 95.62 26 LEU B CA 1
ATOM 816 C C . LEU B 1 26 ? 5.711 -10.391 -12.516 1 95.62 26 LEU B C 1
ATOM 818 O O . LEU B 1 26 ? 5.652 -11.305 -13.336 1 95.62 26 LEU B O 1
ATOM 822 N N . LEU B 1 27 ? 5.711 -10.484 -11.234 1 94.5 27 LEU B N 1
ATOM 823 C CA . LEU B 1 27 ? 5.738 -11.828 -10.648 1 94.5 27 LEU B CA 1
ATOM 824 C C . LEU B 1 27 ? 4.445 -12.578 -10.945 1 94.5 27 LEU B C 1
ATOM 826 O O . LEU B 1 27 ? 4.473 -13.758 -11.289 1 94.5 27 LEU B O 1
ATOM 830 N N . LEU B 1 28 ? 3.297 -11.945 -10.805 1 94.69 28 LEU B N 1
ATOM 831 C CA . LEU B 1 28 ? 2.006 -12.555 -11.102 1 94.69 28 LEU B CA 1
ATOM 832 C C . LEU B 1 28 ? 1.94 -13.008 -12.555 1 94.69 28 LEU B C 1
ATOM 834 O O . LEU B 1 28 ? 1.263 -13.984 -12.875 1 94.69 28 LEU B O 1
ATOM 838 N N . GLY B 1 29 ? 2.666 -12.336 -13.391 1 93.62 29 GLY B N 1
ATOM 839 C CA . GLY B 1 29 ? 2.709 -12.695 -14.797 1 93.62 29 GLY B CA 1
ATOM 840 C C . GLY B 1 29 ? 3.471 -13.977 -15.07 1 93.62 29 GLY B C 1
ATOM 841 O O . GLY B 1 29 ? 3.377 -14.539 -16.156 1 93.62 29 GLY B O 1
ATOM 842 N N . GLU B 1 30 ? 4.172 -14.375 -14.086 1 93.38 30 GLU B N 1
ATOM 843 C CA . GLU B 1 30 ? 5.008 -15.562 -14.234 1 93.38 30 GLU B CA 1
ATOM 844 C C . GLU B 1 30 ? 4.281 -16.812 -13.742 1 93.38 30 GLU B C 1
ATOM 846 O O . GLU B 1 30 ? 4.789 -17.922 -13.883 1 93.38 30 GLU B O 1
ATOM 851 N N . ILE B 1 31 ? 3.125 -16.641 -13.219 1 92.19 31 ILE B N 1
ATOM 852 C CA . ILE B 1 31 ? 2.354 -17.781 -12.711 1 92.19 31 ILE B CA 1
ATOM 853 C C . ILE B 1 31 ? 1.839 -18.609 -13.883 1 92.19 31 ILE B C 1
ATOM 855 O O . ILE B 1 31 ? 1.445 -18.078 -14.914 1 92.19 31 ILE B O 1
ATOM 859 N N . ASP B 1 32 ? 1.8 -19.906 -13.664 1 92.69 32 ASP B N 1
ATOM 860 C CA . ASP B 1 32 ? 1.354 -20.844 -14.68 1 92.69 32 ASP B CA 1
ATOM 861 C C . ASP B 1 32 ? -0.016 -20.453 -15.234 1 92.69 32 ASP B C 1
ATOM 863 O O . ASP B 1 32 ? -0.936 -20.156 -14.469 1 92.69 32 ASP B O 1
ATOM 867 N N . PRO B 1 33 ? -0.137 -20.406 -16.547 1 92.62 33 PRO B N 1
ATOM 868 C CA . PRO B 1 33 ? -1.42 -20.062 -17.156 1 92.62 33 PRO B CA 1
ATOM 869 C C . PRO B 1 33 ? -2.568 -20.938 -16.672 1 92.62 33 PRO B C 1
ATOM 871 O O . PRO B 1 33 ? -3.732 -20.531 -16.75 1 92.62 33 PRO B O 1
ATOM 874 N N . GLU B 1 34 ? -2.301 -22.172 -16.219 1 92.5 34 GLU B N 1
ATOM 875 C CA . GLU B 1 34 ? -3.346 -23.016 -15.672 1 92.5 34 GLU B CA 1
ATOM 876 C C . GLU B 1 34 ? -3.955 -22.406 -14.414 1 92.5 34 GLU B C 1
ATOM 878 O O . GLU B 1 34 ? -5.031 -22.812 -13.969 1 92.5 34 GLU B O 1
ATOM 883 N N . GLN B 1 35 ? -3.244 -21.5 -13.82 1 93.06 35 GLN B N 1
ATOM 884 C CA . GLN B 1 35 ? -3.709 -20.781 -12.641 1 93.06 35 GLN B CA 1
ATOM 885 C C . GLN B 1 35 ? -4.016 -19.312 -12.969 1 93.06 35 GLN B C 1
ATOM 887 O O . GLN B 1 35 ? -3.725 -18.422 -12.18 1 93.06 35 GLN B O 1
ATOM 892 N N . TYR B 1 36 ? -4.523 -19.109 -14.18 1 91.81 36 TYR B N 1
ATOM 893 C CA . TYR B 1 36 ? -4.777 -17.766 -14.672 1 91.81 36 TYR B CA 1
ATOM 894 C C . TYR B 1 36 ? -5.785 -17.047 -13.789 1 91.81 36 TYR B C 1
ATOM 896 O O . TYR B 1 36 ? -5.668 -15.836 -13.555 1 91.81 36 TYR B O 1
ATOM 904 N N . GLU B 1 37 ? -6.734 -17.734 -13.289 1 93.44 37 GLU B N 1
ATOM 905 C CA . GLU B 1 37 ? -7.738 -17.141 -12.414 1 93.44 37 GLU B CA 1
ATOM 906 C C . GLU B 1 37 ? -7.098 -16.516 -11.18 1 93.44 37 GLU B C 1
ATOM 908 O O . GLU B 1 37 ? -7.523 -15.445 -10.727 1 93.44 37 GLU B O 1
ATOM 913 N N . LEU B 1 38 ? -6.055 -17.172 -10.672 1 92.94 38 LEU B N 1
ATOM 914 C CA . LEU B 1 38 ? -5.328 -16.656 -9.516 1 92.94 38 LEU B CA 1
ATOM 915 C C . LEU B 1 38 ? -4.613 -15.352 -9.875 1 92.94 38 LEU B C 1
ATOM 917 O O . LEU B 1 38 ? -4.594 -14.406 -9.07 1 92.94 38 LEU B O 1
ATOM 921 N N . THR B 1 39 ? -4.059 -15.281 -11.109 1 94.44 39 THR B N 1
ATOM 922 C CA . THR B 1 39 ? -3.352 -14.086 -11.555 1 94.44 39 THR B CA 1
ATOM 923 C C . THR B 1 39 ? -4.309 -12.906 -11.68 1 94.44 39 THR B C 1
ATOM 925 O O . THR B 1 39 ? -4 -11.797 -11.234 1 94.44 39 THR B O 1
ATOM 928 N N . CYS B 1 40 ? -5.469 -13.195 -12.211 1 96 40 CYS B N 1
ATOM 929 C CA . CYS B 1 40 ? -6.457 -12.141 -12.406 1 96 40 CYS B CA 1
ATOM 930 C C . CYS B 1 40 ? -6.957 -11.609 -11.07 1 96 40 CYS B C 1
ATOM 932 O O . CYS B 1 40 ? -7.047 -10.391 -10.875 1 96 40 CYS B O 1
ATOM 934 N N . ASP B 1 41 ? -7.227 -12.508 -10.18 1 95.94 41 ASP B N 1
ATOM 935 C CA . ASP B 1 41 ? -7.668 -12.117 -8.844 1 95.94 41 ASP B CA 1
ATOM 936 C C . ASP B 1 41 ? -6.578 -11.328 -8.117 1 95.94 41 ASP B C 1
ATOM 938 O O . ASP B 1 41 ? -6.871 -10.344 -7.43 1 95.94 41 ASP B O 1
ATOM 942 N N . GLY B 1 42 ? -5.355 -11.773 -8.281 1 96.12 42 GLY B N 1
ATOM 943 C CA . GLY B 1 42 ? -4.238 -11.062 -7.684 1 96.12 42 GLY B CA 1
ATOM 944 C C . GLY B 1 42 ? -4.102 -9.641 -8.18 1 96.12 42 GLY B C 1
ATOM 945 O O . GLY B 1 42 ? -3.898 -8.719 -7.383 1 96.12 42 GLY B O 1
ATOM 946 N N . ARG B 1 43 ? -4.27 -9.414 -9.414 1 96.19 43 ARG B N 1
ATOM 947 C CA . ARG B 1 43 ? -4.176 -8.078 -10.008 1 96.19 43 ARG B CA 1
ATOM 948 C C . ARG B 1 43 ? -5.297 -7.18 -9.508 1 96.19 43 ARG B C 1
ATOM 950 O O . ARG B 1 43 ? -5.098 -5.98 -9.305 1 96.19 43 ARG B O 1
ATOM 957 N N . GLN B 1 44 ? -6.414 -7.805 -9.32 1 96.81 44 GLN B N 1
ATOM 958 C CA . GLN B 1 44 ? -7.535 -7.039 -8.781 1 96.81 44 GLN B CA 1
ATOM 959 C C . GLN B 1 44 ? -7.242 -6.57 -7.359 1 96.81 44 GLN B C 1
ATOM 961 O O . GLN B 1 44 ? -7.531 -5.426 -7.008 1 96.81 44 GLN B O 1
ATOM 966 N N . LYS B 1 45 ? -6.676 -7.418 -6.566 1 96.44 45 LYS B N 1
ATOM 967 C CA . LYS B 1 45 ? -6.293 -7.051 -5.207 1 96.44 45 LYS B CA 1
ATOM 968 C C . LYS B 1 45 ? -5.191 -5.996 -5.211 1 96.44 45 LYS B C 1
ATOM 970 O O . LYS B 1 45 ? -5.211 -5.07 -4.395 1 96.44 45 LYS B O 1
ATOM 975 N N . MET B 1 46 ? -4.332 -6.172 -6.152 1 96.81 46 MET B N 1
ATOM 976 C CA . MET B 1 46 ? -3.25 -5.203 -6.285 1 96.81 46 MET B CA 1
ATOM 977 C C . MET B 1 46 ? -3.797 -3.82 -6.625 1 96.81 46 MET B C 1
ATOM 979 O O . MET B 1 46 ? -3.316 -2.811 -6.109 1 96.81 46 MET B O 1
ATOM 983 N N . THR B 1 47 ? -4.77 -3.736 -7.477 1 97.06 47 THR B N 1
ATOM 984 C CA . THR B 1 47 ? -5.41 -2.477 -7.832 1 97.06 47 THR B CA 1
ATOM 985 C C . THR B 1 47 ? -6.039 -1.823 -6.605 1 97.06 47 THR B C 1
ATOM 987 O O . THR B 1 47 ? -5.949 -0.606 -6.426 1 97.06 47 THR B O 1
ATOM 990 N N . ALA B 1 48 ? -6.559 -2.686 -5.793 1 96.38 48 ALA B N 1
ATOM 991 C CA . ALA B 1 48 ? -7.156 -2.178 -4.562 1 96.38 48 ALA B CA 1
ATOM 992 C C . ALA B 1 48 ? -6.086 -1.645 -3.613 1 96.38 48 ALA B C 1
ATOM 994 O O . ALA B 1 48 ? -6.27 -0.601 -2.982 1 96.38 48 ALA B O 1
ATOM 995 N N . LEU B 1 49 ? -4.988 -2.35 -3.484 1 97.38 49 LEU B N 1
ATOM 996 C CA . LEU B 1 49 ? -3.869 -1.901 -2.664 1 97.38 49 LEU B CA 1
ATOM 997 C C . LEU B 1 49 ? -3.34 -0.558 -3.152 1 97.38 49 LEU B C 1
ATOM 999 O O . LEU B 1 49 ? -3.158 0.369 -2.359 1 97.38 49 LEU B O 1
ATOM 1003 N N . SER B 1 50 ? -3.18 -0.496 -4.418 1 97.25 50 SER B N 1
ATOM 1004 C CA . SER B 1 50 ? -2.639 0.717 -5.023 1 97.25 50 SER B CA 1
ATOM 1005 C C . SER B 1 50 ? -3.586 1.896 -4.84 1 97.25 50 SER B C 1
ATOM 1007 O O . SER B 1 50 ? -3.148 3.014 -4.555 1 97.25 50 SER B O 1
ATOM 1009 N N . ALA B 1 51 ? -4.824 1.63 -4.941 1 96.38 51 ALA B N 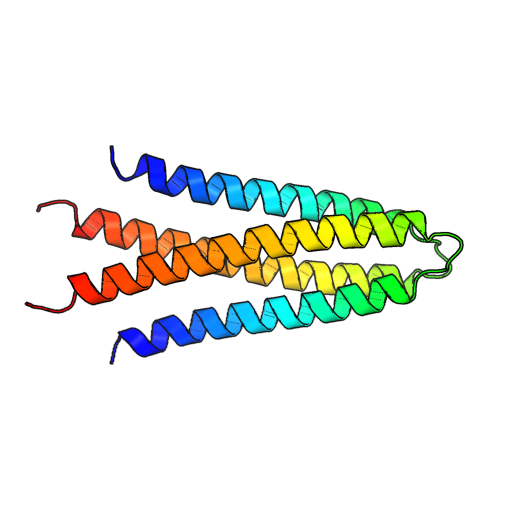1
ATOM 1010 C CA . ALA B 1 51 ? -5.82 2.688 -4.789 1 96.38 51 ALA B CA 1
ATOM 1011 C C . ALA B 1 51 ? -5.816 3.246 -3.371 1 96.38 51 ALA B C 1
ATOM 1013 O O . ALA B 1 51 ? -5.859 4.461 -3.174 1 96.38 51 ALA B O 1
ATOM 1014 N N . ALA B 1 52 ? -5.738 2.387 -2.43 1 95.81 52 ALA B N 1
ATOM 1015 C CA . ALA B 1 52 ? -5.707 2.807 -1.03 1 95.81 52 ALA B CA 1
ATOM 1016 C C . ALA B 1 52 ? -4.426 3.57 -0.714 1 95.81 52 ALA B C 1
ATOM 1018 O O . ALA B 1 52 ? -4.453 4.57 0.006 1 95.81 52 ALA B O 1
ATOM 1019 N N . PHE B 1 53 ? -3.355 3.158 -1.238 1 96.62 53 PHE B N 1
ATOM 1020 C CA . PHE B 1 53 ? -2.084 3.838 -1.013 1 96.62 53 PHE B CA 1
ATOM 1021 C C . PHE B 1 53 ? -2.088 5.219 -1.659 1 96.62 53 PHE B C 1
ATOM 1023 O O . PHE B 1 53 ? -1.68 6.199 -1.037 1 96.62 53 PHE B O 1
ATOM 1030 N N . ALA B 1 54 ? -2.551 5.309 -2.916 1 95.62 54 ALA B N 1
ATOM 1031 C CA . ALA B 1 54 ? -2.602 6.574 -3.645 1 95.62 54 ALA B CA 1
ATOM 1032 C C . ALA B 1 54 ? -3.49 7.586 -2.924 1 95.62 54 ALA B C 1
ATOM 1034 O O . ALA B 1 54 ? -3.141 8.766 -2.818 1 95.62 54 ALA B O 1
ATOM 1035 N N . GLN B 1 55 ? -4.594 7.113 -2.443 1 94.19 55 GLN B N 1
ATOM 1036 C CA . GLN B 1 55 ? -5.508 7.996 -1.728 1 94.19 55 GLN B CA 1
ATOM 1037 C C . GLN B 1 55 ? -4.871 8.516 -0.442 1 94.19 55 GLN B C 1
ATOM 1039 O O . GLN B 1 55 ? -4.988 9.703 -0.124 1 94.19 55 GLN B O 1
ATOM 1044 N N . LEU B 1 56 ? -4.238 7.633 0.295 1 92.75 56 LEU B N 1
ATOM 1045 C CA . LEU B 1 56 ? -3.551 8.031 1.517 1 92.75 56 LEU B CA 1
ATOM 1046 C C . LEU B 1 56 ? -2.434 9.023 1.209 1 92.75 56 LEU B C 1
ATOM 1048 O O . LEU B 1 56 ? -2.258 10.016 1.927 1 92.75 56 LEU B O 1
ATOM 1052 N N . TRP B 1 57 ? -1.725 8.695 0.163 1 91.31 57 TRP B N 1
ATOM 1053 C CA . TRP B 1 57 ? -0.627 9.555 -0.259 1 91.31 57 TRP B CA 1
ATOM 1054 C C . TRP B 1 57 ? -1.133 10.953 -0.588 1 91.31 57 TRP B C 1
ATOM 1056 O O . TRP B 1 57 ? -0.559 11.953 -0.138 1 91.31 57 TRP B O 1
ATOM 1066 N N . HIS B 1 58 ? -2.182 11.102 -1.361 1 90.12 58 HIS B N 1
ATOM 1067 C CA . HIS B 1 58 ? -2.742 12.391 -1.745 1 90.12 58 HIS B CA 1
ATOM 1068 C C . HIS B 1 58 ? -3.254 13.148 -0.527 1 90.12 58 HIS B C 1
ATOM 1070 O O . HIS B 1 58 ? -3.076 14.367 -0.431 1 90.12 58 HIS B O 1
ATOM 1076 N N . LYS B 1 59 ? -3.887 12.484 0.352 1 86.25 59 LYS B N 1
ATOM 1077 C CA . LYS B 1 59 ? -4.395 13.109 1.568 1 86.25 59 LYS B CA 1
ATOM 1078 C C . LYS B 1 59 ? -3.254 13.609 2.445 1 86.25 59 LYS B C 1
ATOM 1080 O O . LYS B 1 59 ? -3.316 14.727 2.979 1 86.25 59 LYS B O 1
ATOM 1085 N N . ALA B 1 60 ? -2.244 12.797 2.615 1 85.75 60 ALA B N 1
ATOM 1086 C CA . ALA B 1 60 ? -1.077 13.195 3.396 1 85.75 60 ALA B CA 1
ATOM 1087 C C . ALA B 1 60 ? -0.417 14.438 2.797 1 85.75 60 ALA B C 1
ATOM 1089 O O . ALA B 1 60 ? -0.031 15.359 3.523 1 85.75 60 ALA B O 1
ATOM 1090 N N . GLN B 1 61 ? -0.312 14.352 1.517 1 84.38 61 GLN B N 1
ATOM 1091 C CA . GLN B 1 61 ? 0.26 15.484 0.804 1 84.38 61 GLN B CA 1
ATOM 1092 C C . GLN B 1 61 ? -0.548 16.75 1.053 1 84.38 61 GLN B C 1
ATOM 1094 O O . GLN B 1 61 ? 0.02 17.828 1.289 1 84.38 61 GLN B O 1
ATOM 1099 N N . THR B 1 62 ? -1.852 16.672 0.981 1 83.25 62 THR B N 1
ATOM 1100 C CA . THR B 1 62 ? -2.754 17.812 1.18 1 83.25 62 THR B CA 1
ATOM 1101 C C . THR B 1 62 ? -2.639 18.344 2.602 1 83.25 62 THR B C 1
ATOM 1103 O O . THR B 1 62 ? -2.551 19.562 2.805 1 83.25 62 THR B O 1
ATOM 1106 N N . ILE B 1 63 ? -2.557 17.516 3.578 1 78.81 63 ILE B N 1
ATOM 1107 C CA . ILE B 1 63 ? -2.463 17.891 4.984 1 78.81 63 ILE B CA 1
ATOM 1108 C C . ILE B 1 63 ? -1.121 18.562 5.25 1 78.81 63 ILE B C 1
ATOM 1110 O O . ILE B 1 63 ? -1.053 19.562 5.98 1 78.81 63 ILE B O 1
ATOM 1114 N N . PHE B 1 64 ? -0.151 18.016 4.688 1 75.62 64 PHE B N 1
ATOM 1115 C CA . PHE B 1 64 ? 1.182 18.578 4.859 1 75.62 64 PHE B CA 1
ATOM 1116 C C . PHE B 1 64 ? 1.249 19.984 4.277 1 75.62 64 PHE B C 1
ATOM 1118 O O . PHE B 1 64 ? 1.812 20.891 4.898 1 75.62 64 PHE B O 1
ATOM 1125 N N . GLN B 1 65 ? 0.724 20.141 3.123 1 76.44 65 GLN B N 1
ATOM 1126 C CA . GLN B 1 65 ? 0.717 21.453 2.488 1 76.44 65 GLN B CA 1
ATOM 1127 C C . GLN B 1 65 ? -0.044 22.469 3.334 1 76.44 65 GLN B C 1
ATOM 1129 O O . GLN B 1 65 ? 0.342 23.625 3.404 1 76.44 65 GLN B O 1
ATOM 1134 N N . TYR B 1 66 ? -1.043 22.062 3.938 1 72.44 66 TYR B N 1
ATOM 1135 C CA . TYR B 1 66 ? -1.81 22.922 4.82 1 72.44 66 TYR B CA 1
ATOM 1136 C C . TYR B 1 66 ? -0.988 23.328 6.043 1 72.44 66 TYR B C 1
ATOM 1138 O O . TYR B 1 66 ? -1.016 24.484 6.469 1 72.44 66 TYR B O 1
ATOM 1146 N N . ASN B 1 67 ? -0.281 22.422 6.547 1 73.12 67 ASN B N 1
ATOM 1147 C CA . ASN B 1 67 ? 0.544 22.688 7.719 1 73.12 67 ASN B CA 1
ATOM 1148 C C . ASN B 1 67 ? 1.654 23.688 7.406 1 73.12 67 ASN B C 1
ATOM 1150 O O . ASN B 1 67 ? 1.981 24.531 8.234 1 73.12 67 ASN B O 1
ATOM 1154 N N . VAL B 1 68 ? 2.266 23.578 6.363 1 67.81 68 VAL B N 1
ATOM 1155 C CA . VAL B 1 68 ? 3.318 24.5 5.961 1 67.81 68 VAL B CA 1
ATOM 1156 C C . VAL B 1 68 ? 2.744 25.922 5.828 1 67.81 68 VAL B C 1
ATOM 1158 O O . VAL B 1 68 ? 3.381 26.891 6.234 1 67.81 68 VAL B O 1
ATOM 1161 N N . LYS B 1 69 ? 1.555 26.031 5.387 1 70.75 69 LYS B N 1
ATOM 1162 C CA . LYS B 1 69 ? 0.907 27.328 5.23 1 70.75 69 LYS B CA 1
ATOM 1163 C C . LYS B 1 69 ? 0.579 27.953 6.586 1 70.75 69 LYS B C 1
ATOM 1165 O O . LYS B 1 69 ? 0.652 29.172 6.75 1 70.75 69 LYS B O 1
ATOM 1170 N N . LEU B 1 70 ? 0.227 27.203 7.512 1 64.69 70 LEU B N 1
ATOM 1171 C CA . LEU B 1 70 ? -0.118 27.703 8.844 1 64.69 70 LEU B CA 1
ATOM 1172 C C . LEU B 1 70 ? 1.132 28.125 9.609 1 64.69 70 LEU B C 1
ATOM 1174 O O . LEU B 1 70 ? 1.073 29 10.461 1 64.69 70 LEU B O 1
ATOM 1178 N N . GLU B 1 71 ? 2.02 27.391 9.445 1 62.12 71 GLU B N 1
ATOM 1179 C CA . GLU B 1 71 ? 3.258 27.719 10.141 1 62.12 71 GLU B CA 1
ATOM 1180 C C . GLU B 1 71 ? 3.938 28.938 9.5 1 62.12 71 GLU B C 1
ATOM 1182 O O . GLU B 1 71 ? 4.852 29.516 10.078 1 62.12 71 GLU B O 1
ATOM 1187 N N . GLU B 1 72 ? 3.637 29.125 8.219 1 58.56 72 GLU B N 1
ATOM 1188 C CA . GLU B 1 72 ? 4.215 30.328 7.637 1 58.56 72 GLU B CA 1
ATOM 1189 C C . GLU B 1 72 ? 3.705 31.578 8.352 1 58.56 72 GLU B C 1
ATOM 1191 O O . GLU B 1 72 ? 2.5 31.734 8.555 1 58.56 72 GLU B O 1
ATOM 1196 N N . PRO B 1 73 ? 4.566 32.094 9.211 1 54.62 73 PRO B N 1
ATOM 1197 C CA . PRO B 1 73 ? 4.234 33.375 9.859 1 54.62 73 PRO B CA 1
ATOM 1198 C C . PRO B 1 73 ? 3.623 34.375 8.898 1 54.62 73 PRO B C 1
ATOM 1200 O O . PRO B 1 73 ? 4.078 34.5 7.754 1 54.62 73 PRO B O 1
ATOM 1203 N N . ASN B 1 74 ? 2.209 34.594 8.883 1 42.66 74 ASN B N 1
ATOM 1204 C CA . ASN B 1 74 ? 1.831 35.812 8.195 1 42.66 74 ASN B CA 1
ATOM 1205 C C . ASN B 1 74 ? 2.742 36.969 8.586 1 42.66 74 ASN B C 1
ATOM 1207 O O . ASN B 1 74 ? 3.094 37.125 9.758 1 42.66 74 ASN B O 1
#

pLDDT: mean 85.18, std 16.0, range [37.19, 97.56]

Radius of gyration: 18.35 Å; Cα contacts (8 Å, |Δi|>4): 108; chains: 2; bounding box: 29×62×40 Å

Solvent-accessible surface area (backbone atoms only — not comparable to full-atom values): 8000 Å² total; per-residue (Å²): 127,73,70,60,60,61,49,48,56,54,49,50,37,49,50,53,28,50,50,28,50,52,54,39,54,56,51,47,69,66,52,57,73,92,48,42,69,57,37,54,53,42,52,52,30,47,53,46,36,49,50,33,47,52,52,49,49,53,50,36,52,53,53,48,56,51,48,53,58,66,66,45,76,127,126,74,70,61,60,61,50,47,58,52,47,50,38,49,49,51,28,50,51,29,50,53,53,39,54,57,50,46,68,66,52,59,73,93,48,41,67,57,35,53,51,42,50,52,30,47,51,46,35,50,49,32,47,51,51,50,49,52,51,37,53,53,52,50,56,51,49,53,58,68,65,44,77,127

Foldseek 3Di:
DVLPVVVVVLVVVVVVLVVVLVVVLVVLVPDDVVVVVVSVVVVVVSVVVVVVSVVVSVVVNVVSVVVVVVPPDD/DVLPVVVVVLVVVVVVLVVVLVVVLVVLVVDDVVVVVVSVVVVVVSVVVVVVSVVVSVVVNVVSVVVVVVPPDD

Organism: NCBI:txid2607531

InterPro domains:
  IPR038879 Golgi-associated PDZ and coiled-coil motif-containing protein [PTHR16528] (3-72)

Secondary structure (DSSP, 8-state):
--HHHHHHHHHHHHHHHHHHHHHHHHHHTTS-GGGHHHHHHHHHHHHHHHHHHHHHHHHHHHHHHHHHHHHS--/--HHHHHHHHHHHHHHHHHHHHHHHHHHTTS-GGGHHHHHHHHHHHHHHHHHHHHHHHHHHHHHHHHHHHHS--

Sequence (148 aa):
MAANVSFRWLEILENDFDKAFVDLDLLLGEIDPEQYELTCDGRQKMTALSAAFAQLWHKAQTIFQYNVKLEEPNMAANVSFRWLEILENDFDKAFVDLDLLLGEIDPEQYELTCDGRQKMTALSAAFAQLWHKAQTIFQYNVKLEEPN